Protein AF-A0A0L0FPS7-F1 (afdb_monomer)

Structure (mmCIF, N/CA/C/O backbone):
data_AF-A0A0L0FPS7-F1
#
_entry.id   AF-A0A0L0FPS7-F1
#
loop_
_atom_site.group_PDB
_atom_site.id
_atom_site.type_symbol
_atom_site.label_atom_id
_atom_site.label_alt_id
_atom_site.label_comp_id
_atom_site.label_asym_id
_atom_site.label_entity_id
_atom_site.label_seq_id
_atom_site.pdbx_PDB_ins_code
_atom_site.Cartn_x
_atom_site.Cartn_y
_atom_site.Cartn_z
_atom_site.occupancy
_atom_site.B_iso_or_equiv
_atom_site.auth_seq_id
_atom_site.auth_comp_id
_atom_site.auth_asym_id
_atom_site.auth_atom_id
_atom_site.pdbx_PDB_model_num
ATOM 1 N N . MET A 1 1 ? -11.640 60.915 -14.434 1.00 44.00 1 MET A N 1
ATOM 2 C CA . MET A 1 1 ? -12.233 59.581 -14.654 1.00 44.00 1 MET A CA 1
ATOM 3 C C . MET A 1 1 ? -11.108 58.613 -14.961 1.00 44.00 1 MET A C 1
ATOM 5 O O . MET A 1 1 ? -10.540 58.698 -16.037 1.00 44.00 1 MET A O 1
ATOM 9 N N . VAL A 1 2 ? -10.748 57.749 -14.018 1.00 38.16 2 VAL A N 1
ATOM 10 C CA . VAL A 1 2 ? -9.982 56.527 -14.301 1.00 38.16 2 VAL A CA 1
ATOM 11 C C . VAL A 1 2 ? -10.440 55.501 -13.275 1.00 38.16 2 VAL A C 1
ATOM 13 O O . VAL A 1 2 ? -10.399 55.757 -12.074 1.00 38.16 2 VAL A O 1
ATOM 16 N N . ALA A 1 3 ? -11.028 54.422 -13.781 1.00 40.84 3 ALA A N 1
ATOM 17 C CA . ALA A 1 3 ? -11.704 53.401 -13.004 1.00 40.84 3 ALA A CA 1
ATOM 18 C C . ALA A 1 3 ? -10.682 52.533 -12.264 1.00 40.84 3 ALA A C 1
ATOM 20 O O . ALA A 1 3 ? -9.800 51.938 -12.876 1.00 40.84 3 ALA A O 1
ATOM 21 N N . ASN A 1 4 ? -10.837 52.450 -10.945 1.00 37.75 4 ASN A N 1
ATOM 22 C CA . ASN A 1 4 ? -10.147 51.487 -10.106 1.00 37.75 4 ASN A CA 1
ATOM 23 C C . ASN A 1 4 ? -10.907 50.158 -10.220 1.00 37.75 4 ASN A C 1
ATOM 25 O O . ASN A 1 4 ? -11.999 50.024 -9.672 1.00 37.75 4 ASN A O 1
ATOM 29 N N . THR A 1 5 ? -10.385 49.203 -10.985 1.00 43.34 5 THR A N 1
ATOM 30 C CA . THR A 1 5 ? -10.906 47.830 -11.000 1.00 43.34 5 THR A CA 1
ATOM 31 C C . THR A 1 5 ? -10.007 46.977 -10.123 1.00 43.34 5 THR A C 1
ATOM 33 O O . THR A 1 5 ? -8.978 46.462 -10.547 1.00 43.34 5 THR A O 1
ATOM 36 N N . SER A 1 6 ? -10.396 46.859 -8.855 1.00 40.91 6 SER A N 1
ATOM 37 C CA . SER A 1 6 ? -9.863 45.847 -7.952 1.00 40.91 6 SER A CA 1
ATOM 38 C C . SER A 1 6 ? -10.273 44.475 -8.481 1.00 40.91 6 SER A C 1
ATOM 40 O O . SER A 1 6 ? -11.450 44.117 -8.452 1.00 40.91 6 SER A O 1
ATOM 42 N N . ALA A 1 7 ? -9.307 43.719 -9.000 1.00 43.03 7 ALA A N 1
ATOM 43 C CA . ALA A 1 7 ? -9.492 42.309 -9.296 1.00 43.03 7 ALA A CA 1
ATOM 44 C C . ALA A 1 7 ? -9.805 41.583 -7.980 1.00 43.03 7 ALA A C 1
ATOM 46 O O . ALA A 1 7 ? -8.993 41.568 -7.053 1.00 43.03 7 ALA A O 1
ATOM 47 N N . VAL A 1 8 ? -11.013 41.030 -7.883 1.00 43.47 8 VAL A N 1
ATOM 48 C CA . VAL A 1 8 ? -11.428 40.185 -6.765 1.00 43.47 8 VAL A CA 1
ATOM 49 C C . VAL A 1 8 ? -10.573 38.923 -6.815 1.00 43.47 8 VAL A C 1
ATOM 51 O O . VAL A 1 8 ? -10.721 38.088 -7.705 1.00 43.47 8 VAL A O 1
ATOM 54 N N . ASN A 1 9 ? -9.634 38.822 -5.879 1.00 40.19 9 ASN A N 1
ATOM 55 C CA . ASN A 1 9 ? -8.768 37.668 -5.707 1.00 40.19 9 ASN A CA 1
ATOM 56 C C . ASN A 1 9 ? -9.597 36.544 -5.065 1.00 40.19 9 ASN A C 1
ATOM 58 O O . ASN A 1 9 ? -9.702 36.468 -3.843 1.00 40.19 9 ASN A O 1
ATOM 62 N N . ASN A 1 10 ? -10.265 35.726 -5.881 1.00 40.47 10 ASN A N 1
ATOM 63 C CA . ASN A 1 10 ? -10.916 34.511 -5.395 1.00 40.47 10 ASN A CA 1
ATOM 64 C C . ASN A 1 10 ? -9.819 33.480 -5.084 1.00 40.47 10 ASN A C 1
ATOM 66 O O . ASN A 1 10 ? -9.139 33.053 -6.021 1.00 40.47 10 ASN A O 1
ATOM 70 N N . PRO A 1 11 ? -9.614 33.064 -3.820 1.00 47.06 11 PRO A N 1
ATOM 71 C CA . PRO A 1 11 ? -8.684 31.983 -3.535 1.00 47.06 11 PRO A CA 1
ATOM 72 C C . PRO A 1 11 ? -9.166 30.719 -4.254 1.00 47.06 11 PRO A C 1
ATOM 74 O O . PRO A 1 11 ? -10.357 30.394 -4.229 1.00 47.06 11 PRO A O 1
ATOM 77 N N . ALA A 1 12 ? -8.241 30.028 -4.923 1.00 49.97 12 ALA A N 1
ATOM 78 C CA . ALA A 1 12 ? -8.506 28.726 -5.519 1.00 49.97 12 ALA A CA 1
ATOM 79 C C . ALA A 1 12 ? -9.150 27.796 -4.469 1.00 49.97 12 ALA A C 1
ATOM 81 O O . ALA A 1 12 ? -8.805 27.888 -3.286 1.00 49.97 12 ALA A O 1
ATOM 82 N N . PRO A 1 13 ? -10.101 26.928 -4.855 1.00 56.62 13 PRO A N 1
ATOM 83 C CA . PRO A 1 13 ? -10.704 26.004 -3.910 1.00 56.62 13 PRO A CA 1
ATOM 84 C C . PRO A 1 13 ? -9.618 25.154 -3.246 1.00 56.62 13 PRO A C 1
ATOM 86 O O . PRO A 1 13 ? -8.769 24.577 -3.917 1.00 56.62 13 PRO A O 1
ATOM 89 N N . ASP A 1 14 ? -9.664 25.080 -1.919 1.00 75.75 14 ASP A N 1
ATOM 90 C CA . ASP A 1 14 ? -8.791 24.221 -1.125 1.00 75.75 14 ASP A CA 1
ATOM 91 C C . ASP A 1 14 ? -9.203 22.759 -1.363 1.00 75.75 14 ASP A C 1
ATOM 93 O O . ASP A 1 14 ? -10.111 22.227 -0.719 1.00 75.75 14 ASP A O 1
ATOM 97 N N . HIS A 1 15 ? -8.628 22.160 -2.409 1.00 78.25 15 HIS A N 1
ATOM 98 C CA . HIS A 1 15 ? -8.957 20.813 -2.867 1.00 78.25 15 HIS A CA 1
ATOM 99 C C . HIS A 1 15 ? -8.711 19.760 -1.777 1.00 78.25 15 HIS A C 1
ATOM 101 O O . HIS A 1 15 ? -9.511 18.833 -1.672 1.00 78.25 15 HIS A O 1
ATOM 107 N N . GLY A 1 16 ? -7.694 19.955 -0.928 1.00 80.50 16 GLY A N 1
ATOM 108 C CA . GLY A 1 16 ? -7.420 19.099 0.229 1.00 80.50 16 GLY A CA 1
ATOM 109 C C . GLY A 1 16 ? -8.538 19.152 1.269 1.00 80.50 16 GLY A C 1
ATOM 110 O O . GLY A 1 16 ? -9.088 18.122 1.637 1.00 80.50 16 GLY A O 1
ATOM 111 N N . LYS A 1 17 ? -9.012 20.347 1.656 1.00 82.75 17 LYS A N 1
ATOM 112 C CA . LYS A 1 17 ? -10.153 20.443 2.595 1.00 82.75 17 LYS A CA 1
ATOM 113 C C . LYS A 1 17 ? -11.429 19.787 2.073 1.00 82.75 17 LYS A C 1
ATOM 115 O O . LYS A 1 17 ? -12.186 19.212 2.853 1.00 82.75 17 LYS A O 1
ATOM 120 N N . LYS A 1 18 ? -11.689 19.886 0.765 1.00 86.50 18 LYS A N 1
ATOM 121 C CA . LYS A 1 18 ? -12.836 19.210 0.138 1.00 86.50 18 LYS A CA 1
ATOM 122 C C . LYS A 1 18 ? -12.677 17.690 0.162 1.00 86.50 18 LYS A C 1
ATOM 124 O O . LYS A 1 18 ? -13.658 16.990 0.400 1.00 86.50 18 LYS A O 1
ATOM 129 N N . GLU A 1 19 ? -11.467 17.195 -0.086 1.00 88.62 19 GLU A N 1
ATOM 130 C CA . GLU A 1 19 ? -11.120 15.775 0.001 1.00 88.62 19 GLU A CA 1
ATOM 131 C C . GLU A 1 19 ? -11.307 15.242 1.432 1.00 88.62 19 GLU A C 1
ATOM 133 O O . GLU A 1 19 ? -12.028 14.261 1.631 1.00 88.62 19 GLU A O 1
ATOM 138 N N . ASP A 1 20 ? -10.779 15.948 2.432 1.00 87.44 20 ASP A N 1
ATOM 139 C CA . ASP A 1 20 ? -10.912 15.591 3.848 1.00 87.44 20 ASP A CA 1
ATOM 140 C C . ASP A 1 20 ? -12.382 15.562 4.300 1.00 87.44 20 ASP A C 1
ATOM 142 O O . ASP A 1 20 ? -12.820 14.647 5.007 1.00 87.44 20 ASP A O 1
ATOM 146 N N . GLU A 1 21 ? -13.184 16.545 3.874 1.00 89.62 21 GLU A N 1
ATO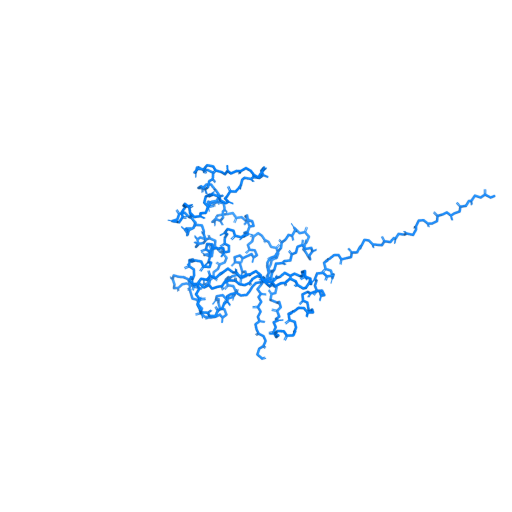M 147 C CA . GLU A 1 21 ? -14.616 16.567 4.168 1.00 89.62 21 GLU A CA 1
ATOM 148 C C . GLU A 1 21 ? -15.347 15.381 3.525 1.00 89.62 21 GLU A C 1
ATOM 150 O O . GLU A 1 21 ? -16.193 14.753 4.172 1.00 89.62 21 GLU A O 1
ATOM 155 N N . ALA A 1 22 ? -15.009 15.040 2.281 1.00 91.69 22 ALA A N 1
ATOM 156 C CA . ALA A 1 22 ? -15.621 13.919 1.584 1.00 91.69 22 ALA A CA 1
ATOM 157 C C . ALA A 1 22 ? -15.272 12.576 2.248 1.00 91.69 22 ALA A C 1
ATOM 159 O O . ALA A 1 22 ? -16.162 11.745 2.456 1.00 91.69 22 ALA A O 1
ATOM 160 N N . PHE A 1 23 ? -14.022 12.396 2.690 1.00 93.12 23 PHE A N 1
ATOM 161 C CA . PHE A 1 23 ? -13.634 11.253 3.515 1.00 93.12 23 PHE A CA 1
ATOM 162 C C . PHE A 1 23 ? -14.413 11.197 4.824 1.00 93.12 23 PHE A C 1
ATOM 164 O O . PHE A 1 23 ? -14.967 10.152 5.162 1.00 93.12 23 PHE A O 1
ATOM 171 N N . ARG A 1 24 ? -14.528 12.319 5.542 1.00 90.31 24 ARG A N 1
ATOM 172 C CA . ARG A 1 24 ? -15.290 12.382 6.795 1.00 90.31 24 ARG A CA 1
ATOM 173 C C . ARG A 1 24 ? -16.743 11.952 6.593 1.00 90.31 24 ARG A C 1
ATOM 175 O O . ARG A 1 24 ? -17.28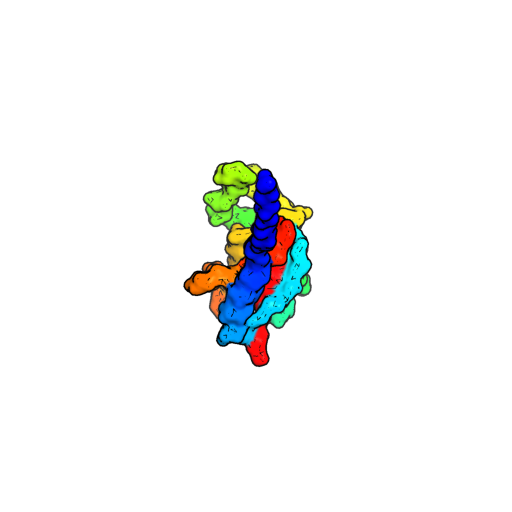0 11.220 7.421 1.00 90.31 24 ARG A O 1
ATOM 182 N N . LEU A 1 25 ? -17.391 12.412 5.524 1.00 91.88 25 LEU A N 1
ATOM 183 C CA . LEU A 1 25 ? -18.778 12.055 5.213 1.00 91.88 25 LEU A CA 1
ATOM 184 C C . LEU A 1 25 ? -18.930 10.581 4.813 1.00 91.88 25 LEU A C 1
ATOM 186 O O . LEU A 1 25 ? -19.943 9.977 5.156 1.00 91.88 25 LEU A O 1
ATOM 190 N N . LYS A 1 26 ? -17.933 10.005 4.131 1.00 93.00 26 LYS A N 1
ATOM 191 C CA . LYS A 1 26 ? -17.941 8.603 3.689 1.00 93.00 26 LYS A CA 1
ATOM 192 C C . LYS A 1 26 ? -17.627 7.617 4.818 1.00 93.00 26 LYS A C 1
ATOM 194 O O . LYS A 1 26 ? -18.304 6.604 4.940 1.00 93.00 26 LYS A O 1
ATOM 199 N N . LEU A 1 27 ? -16.617 7.904 5.636 1.00 94.44 27 LEU A N 1
ATOM 200 C CA . LEU A 1 27 ? -16.078 6.965 6.625 1.00 94.44 27 LEU A CA 1
ATOM 201 C C . LEU A 1 27 ? -16.821 7.013 7.966 1.00 94.44 27 LEU A C 1
ATOM 203 O O . LEU A 1 27 ? -17.018 5.976 8.596 1.00 94.44 27 LEU A O 1
ATOM 207 N N . LYS A 1 28 ? -17.308 8.192 8.385 1.00 93.12 28 LYS A N 1
ATOM 208 C CA . LYS A 1 28 ? -18.002 8.349 9.675 1.00 93.12 28 LYS A CA 1
ATOM 209 C C . LYS A 1 28 ? -19.216 7.415 9.836 1.00 93.12 28 LYS A C 1
ATOM 211 O O . LYS A 1 28 ? -19.334 6.822 10.904 1.00 93.12 28 LYS A O 1
ATOM 216 N N . PRO A 1 29 ? -20.116 7.254 8.844 1.00 93.50 29 PRO A N 1
ATOM 217 C CA . PRO A 1 29 ? -21.259 6.343 8.971 1.00 93.50 29 PRO A CA 1
ATOM 218 C C . PRO A 1 29 ? -20.865 4.864 9.054 1.00 93.50 29 PRO A C 1
ATOM 220 O O . PRO A 1 29 ? -21.651 4.062 9.544 1.00 93.50 29 PRO A O 1
ATOM 223 N N . LEU A 1 30 ? -19.668 4.511 8.575 1.00 93.56 30 LEU A N 1
ATOM 224 C CA . LEU A 1 30 ? -19.135 3.147 8.594 1.00 93.56 30 LEU A CA 1
ATOM 225 C C . LEU A 1 30 ? -18.405 2.820 9.902 1.00 93.56 30 LEU A C 1
ATOM 227 O O . LEU A 1 30 ? -17.957 1.691 10.078 1.00 93.56 30 LEU A O 1
ATOM 231 N N . GLY A 1 31 ? -18.261 3.802 10.801 1.00 95.12 31 GLY A N 1
ATOM 232 C CA . GLY A 1 31 ? -17.413 3.660 11.979 1.00 95.12 31 GLY A CA 1
ATOM 233 C C . GLY A 1 31 ? -15.951 3.462 11.588 1.00 95.12 31 GLY A C 1
ATOM 234 O O . GLY A 1 31 ? -15.277 2.630 12.176 1.00 95.12 31 GLY A O 1
ATOM 235 N N . ILE A 1 32 ? -15.472 4.172 10.563 1.00 95.69 32 ILE A N 1
ATOM 236 C CA . ILE A 1 32 ? -14.073 4.123 10.131 1.00 95.69 32 ILE A CA 1
ATOM 237 C C . ILE A 1 32 ? -13.420 5.486 10.375 1.00 95.69 32 ILE A C 1
ATOM 239 O O . ILE A 1 32 ? -14.001 6.533 10.074 1.00 95.69 32 ILE A O 1
ATOM 243 N N . GLN A 1 33 ? -12.192 5.479 10.890 1.00 95.50 33 GLN A N 1
ATOM 244 C CA . GLN A 1 33 ? -11.356 6.669 11.065 1.00 95.50 33 GLN A CA 1
ATOM 245 C C . GLN A 1 33 ? -10.040 6.548 10.293 1.00 95.50 33 GLN A C 1
ATOM 247 O O . GLN A 1 33 ? -9.500 5.456 10.130 1.00 95.50 33 GLN A O 1
ATOM 252 N N . ILE A 1 34 ? -9.508 7.682 9.838 1.00 96.44 34 ILE A N 1
ATOM 253 C CA . ILE A 1 34 ? -8.193 7.736 9.194 1.00 96.44 34 ILE A CA 1
ATOM 254 C C . ILE A 1 34 ? -7.111 7.714 10.269 1.00 96.44 34 ILE A C 1
ATOM 256 O O . ILE A 1 34 ? -7.115 8.555 11.167 1.00 96.44 34 ILE A O 1
ATOM 260 N N . GLN A 1 35 ? -6.164 6.790 10.131 1.00 97.06 35 GLN A N 1
ATOM 261 C CA . GLN A 1 35 ? -4.907 6.771 10.865 1.00 97.06 35 GLN A CA 1
ATOM 262 C C . GLN A 1 35 ? -3.817 7.401 9.985 1.00 97.06 35 GLN A C 1
ATOM 264 O O . GLN A 1 35 ? -3.419 6.792 8.987 1.00 97.06 35 GLN A O 1
ATOM 269 N N . PRO A 1 36 ? -3.326 8.609 10.320 1.00 95.81 36 PRO A N 1
ATOM 270 C CA . PRO A 1 36 ? -2.316 9.282 9.516 1.00 95.81 36 PRO A CA 1
ATOM 271 C C . PRO A 1 36 ? -1.015 8.479 9.426 1.00 95.81 36 PRO A C 1
ATOM 273 O O . PRO A 1 36 ? -0.500 8.001 10.439 1.00 95.81 36 PRO A O 1
ATOM 276 N 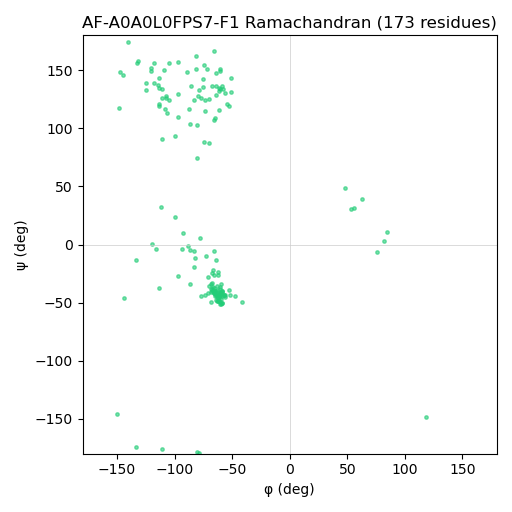N . ILE A 1 37 ? -0.480 8.394 8.212 1.00 96.75 37 ILE A N 1
ATOM 277 C CA . ILE A 1 37 ? 0.818 7.820 7.855 1.00 96.75 37 ILE A CA 1
ATOM 278 C C . ILE A 1 37 ? 1.721 8.956 7.348 1.00 96.75 37 ILE A C 1
ATOM 280 O O . ILE A 1 37 ? 1.213 9.873 6.692 1.00 96.75 37 ILE A O 1
ATOM 284 N N . PRO A 1 38 ? 3.038 8.945 7.637 1.00 93.62 38 PRO A N 1
ATOM 285 C CA . PRO A 1 38 ? 3.967 9.931 7.091 1.00 93.62 38 PRO A CA 1
ATOM 286 C C . PRO A 1 38 ? 3.848 10.056 5.567 1.00 93.62 38 PRO A C 1
ATOM 288 O O . PRO A 1 38 ? 3.836 9.058 4.850 1.00 93.62 38 PRO A O 1
ATOM 291 N N . ALA A 1 39 ? 3.746 11.293 5.080 1.00 89.94 39 ALA A N 1
ATOM 292 C CA . ALA A 1 39 ? 3.608 11.597 3.659 1.00 89.94 39 ALA A CA 1
ATOM 293 C C . ALA A 1 39 ? 4.967 11.542 2.953 1.00 89.94 39 ALA A C 1
ATOM 295 O O . ALA A 1 39 ? 5.572 12.569 2.649 1.00 89.94 39 ALA A O 1
ATOM 296 N N . ASP A 1 40 ? 5.464 10.329 2.741 1.00 90.44 40 ASP A N 1
ATOM 297 C CA . ASP A 1 40 ? 6.672 10.042 1.980 1.00 90.44 40 ASP A CA 1
ATOM 298 C C . ASP A 1 40 ? 6.439 8.889 0.987 1.00 90.44 40 ASP A C 1
ATOM 300 O O . ASP A 1 40 ? 5.322 8.398 0.802 1.00 90.44 40 ASP A O 1
ATOM 304 N N . GLY A 1 41 ? 7.506 8.461 0.312 1.00 90.50 41 GLY A N 1
ATOM 305 C CA . GLY A 1 41 ? 7.422 7.399 -0.685 1.00 90.50 41 GLY A CA 1
ATOM 306 C C . GLY A 1 41 ? 7.004 6.030 -0.147 1.00 90.50 41 GLY A C 1
ATOM 307 O O . GLY A 1 41 ? 6.668 5.159 -0.947 1.00 90.50 41 GLY A O 1
ATOM 308 N N . ASP A 1 42 ? 7.006 5.821 1.173 1.00 95.25 42 ASP A N 1
ATOM 309 C CA . ASP A 1 42 ? 6.631 4.558 1.806 1.00 95.25 42 ASP A CA 1
ATOM 310 C C . ASP A 1 42 ? 5.158 4.486 2.214 1.00 95.25 42 ASP A C 1
ATOM 312 O O . ASP A 1 42 ? 4.734 3.430 2.681 1.00 95.25 42 ASP A O 1
ATOM 316 N N . CYS A 1 43 ? 4.376 5.556 2.040 1.00 96.69 43 CYS A N 1
ATOM 317 C CA . CYS A 1 43 ? 3.031 5.681 2.612 1.00 96.69 43 CYS A CA 1
ATOM 318 C C . CYS A 1 43 ? 2.127 4.450 2.409 1.00 96.69 43 CYS A C 1
ATOM 320 O O . CYS A 1 43 ? 1.514 3.982 3.366 1.00 96.69 43 CYS A O 1
ATOM 322 N N . LEU A 1 44 ? 2.093 3.863 1.207 1.00 97.81 44 LEU A N 1
ATOM 323 C CA . LEU A 1 44 ? 1.330 2.638 0.929 1.00 97.81 44 LEU A CA 1
ATOM 324 C C . LEU A 1 44 ? 1.795 1.462 1.793 1.00 97.81 44 LEU A C 1
ATOM 326 O O . LEU A 1 44 ? 0.990 0.806 2.451 1.00 97.81 44 LEU A O 1
ATOM 330 N N . TYR A 1 45 ? 3.099 1.200 1.812 1.00 98.44 45 TYR A N 1
ATOM 331 C CA . TYR A 1 45 ? 3.680 0.062 2.523 1.00 98.44 45 TYR A CA 1
ATOM 332 C C . TYR A 1 45 ? 3.589 0.251 4.040 1.00 98.44 45 TYR A C 1
ATOM 334 O O . TYR A 1 45 ? 3.346 -0.708 4.767 1.00 98.44 45 TYR A O 1
ATOM 342 N N . ALA A 1 46 ? 3.738 1.489 4.514 1.00 98.31 46 ALA A N 1
ATOM 343 C CA . ALA A 1 46 ? 3.556 1.853 5.913 1.00 98.31 46 ALA A CA 1
ATOM 344 C C . ALA A 1 46 ? 2.087 1.726 6.355 1.00 98.31 46 ALA A C 1
ATOM 346 O O . ALA A 1 46 ? 1.834 1.239 7.453 1.00 98.31 46 ALA A O 1
ATOM 347 N N . ALA A 1 47 ? 1.121 2.087 5.502 1.00 98.50 47 ALA A N 1
ATOM 348 C CA . ALA A 1 47 ? -0.301 1.888 5.784 1.00 98.50 47 ALA A CA 1
ATOM 349 C C . ALA A 1 47 ? -0.657 0.397 5.913 1.00 98.50 47 ALA A C 1
ATOM 351 O O . ALA A 1 47 ? -1.357 0.011 6.846 1.00 98.50 47 ALA A O 1
ATOM 352 N N . ILE A 1 48 ? -0.133 -0.449 5.019 1.00 98.50 48 ILE A N 1
ATOM 353 C CA . ILE A 1 48 ? -0.315 -1.908 5.087 1.00 98.50 48 ILE A CA 1
ATOM 354 C C . ILE A 1 48 ? 0.367 -2.502 6.326 1.00 98.50 48 ILE A C 1
ATOM 356 O O . ILE A 1 48 ? -0.223 -3.345 6.998 1.00 98.50 48 ILE A O 1
ATOM 360 N N . ALA A 1 49 ? 1.581 -2.054 6.661 1.00 98.44 49 ALA A N 1
ATOM 361 C CA . ALA A 1 49 ? 2.279 -2.498 7.866 1.00 98.44 49 ALA A CA 1
ATOM 362 C C . ALA A 1 49 ? 1.496 -2.152 9.147 1.00 98.44 49 ALA A C 1
ATOM 364 O O . ALA A 1 49 ? 1.324 -3.027 9.993 1.00 98.44 49 ALA A O 1
ATOM 365 N N . ASP A 1 50 ? 0.960 -0.929 9.254 1.00 98.50 50 ASP A N 1
ATOM 366 C CA . ASP A 1 50 ? 0.121 -0.501 10.385 1.00 98.50 50 ASP A CA 1
ATOM 367 C C . ASP A 1 50 ? -1.155 -1.358 10.509 1.00 98.50 50 ASP A C 1
ATOM 369 O O . ASP A 1 50 ? -1.496 -1.787 11.610 1.00 98.50 50 ASP A O 1
ATOM 373 N N . GLN A 1 51 ? -1.825 -1.686 9.395 1.00 98.06 51 GLN A N 1
ATOM 374 C CA . GLN A 1 51 ? -2.984 -2.592 9.406 1.00 98.06 51 GLN A CA 1
ATOM 375 C C . GLN A 1 51 ? -2.620 -3.995 9.916 1.00 98.06 51 GLN A C 1
ATOM 377 O O . GLN A 1 51 ? -3.294 -4.538 10.791 1.00 98.06 51 GLN A O 1
ATOM 382 N N . LEU A 1 52 ? -1.534 -4.579 9.401 1.00 97.38 52 LEU A N 1
ATOM 383 C CA . LEU A 1 52 ? -1.080 -5.910 9.810 1.00 97.38 52 LEU A CA 1
ATOM 384 C C . LEU A 1 52 ? -0.710 -5.958 11.296 1.00 97.38 52 LEU A C 1
ATOM 386 O O . LEU A 1 52 ? -1.133 -6.878 11.996 1.00 97.38 52 LEU A O 1
ATOM 390 N N . GLU A 1 53 ? 0.027 -4.959 11.788 1.00 96.81 53 GLU A N 1
ATOM 391 C CA . GLU A 1 53 ? 0.410 -4.865 13.199 1.00 96.81 53 GLU A CA 1
ATOM 392 C C . GLU A 1 53 ? -0.826 -4.817 14.107 1.00 96.81 53 GLU A C 1
ATOM 394 O O . GLU A 1 53 ? -0.909 -5.553 15.092 1.00 96.81 53 GLU A O 1
ATOM 399 N N . ARG A 1 54 ? -1.839 -4.025 13.740 1.00 94.50 54 ARG A N 1
ATOM 400 C CA . ARG A 1 54 ? -3.093 -3.916 14.504 1.00 94.50 54 ARG A CA 1
ATOM 401 C C . ARG A 1 54 ? -3.920 -5.189 14.485 1.00 94.50 54 ARG A C 1
ATOM 403 O O . ARG A 1 54 ? -4.541 -5.519 15.492 1.00 94.50 54 ARG A O 1
ATOM 410 N N . HIS A 1 55 ? -3.883 -5.932 13.384 1.00 94.69 55 HIS A N 1
ATOM 411 C CA . HIS A 1 55 ? -4.499 -7.256 13.291 1.00 94.69 55 HIS A CA 1
ATOM 412 C C . HIS A 1 55 ? -3.641 -8.343 13.965 1.00 94.69 55 HIS A C 1
ATOM 414 O O . HIS A 1 55 ? -3.968 -9.525 13.888 1.00 94.69 55 HIS A O 1
ATOM 420 N N . SER A 1 56 ? -2.541 -7.972 14.637 1.00 95.31 56 SER A N 1
ATOM 421 C CA . SER A 1 56 ? -1.587 -8.898 15.262 1.00 95.31 56 SER A CA 1
ATOM 422 C C . SER A 1 56 ? -1.014 -9.929 14.275 1.00 95.31 56 SER A C 1
ATOM 424 O O . SER A 1 56 ? -0.708 -11.062 14.651 1.00 95.31 56 SER A O 1
ATOM 426 N N . ARG A 1 57 ? -0.872 -9.545 12.999 1.00 95.50 57 ARG A N 1
ATOM 427 C CA . ARG A 1 57 ? -0.334 -10.382 11.920 1.00 95.50 57 ARG A CA 1
ATOM 428 C C . ARG A 1 57 ? 1.144 -10.072 11.714 1.00 95.50 57 ARG A C 1
ATOM 430 O O . ARG A 1 57 ? 1.535 -8.919 11.549 1.00 95.50 57 ARG A O 1
ATOM 437 N N . THR A 1 58 ? 1.965 -11.114 11.696 1.00 96.12 58 THR A N 1
ATOM 438 C CA . THR A 1 58 ? 3.391 -11.017 11.369 1.00 96.12 58 THR A CA 1
ATOM 439 C C . THR A 1 58 ? 3.631 -11.372 9.908 1.00 96.12 58 THR A C 1
ATOM 441 O O . THR A 1 58 ? 2.845 -12.089 9.288 1.00 96.12 58 THR A O 1
ATOM 444 N N . VAL A 1 59 ? 4.742 -10.891 9.355 1.00 95.50 59 VAL A N 1
ATOM 445 C CA . VAL A 1 59 ? 5.221 -11.294 8.028 1.00 95.50 59 VAL A CA 1
ATOM 446 C C . VAL A 1 59 ? 6.521 -12.052 8.236 1.00 95.50 59 VAL A C 1
ATOM 448 O O . VAL A 1 59 ? 7.460 -11.517 8.813 1.00 95.50 59 VAL A O 1
ATOM 451 N N . ASN A 1 60 ? 6.563 -13.324 7.834 1.00 92.44 60 ASN A N 1
ATOM 452 C CA . ASN A 1 60 ? 7.702 -14.222 8.077 1.00 92.44 60 ASN A CA 1
ATOM 453 C C . ASN A 1 60 ? 8.139 -14.306 9.558 1.00 92.44 60 ASN A C 1
ATOM 455 O O . ASN A 1 60 ? 9.307 -14.534 9.854 1.00 92.44 60 ASN A O 1
ATOM 459 N N . GLY A 1 61 ? 7.199 -14.136 10.496 1.00 94.81 61 GLY A N 1
ATOM 460 C CA . GLY A 1 61 ? 7.478 -14.146 11.937 1.00 94.81 61 GLY A CA 1
ATOM 461 C C . GLY A 1 61 ? 8.015 -12.825 12.499 1.00 94.81 61 GLY A C 1
ATOM 462 O O . GLY A 1 61 ? 8.289 -12.753 13.695 1.00 94.81 61 GLY A O 1
ATOM 463 N N . GLU A 1 62 ? 8.126 -11.780 11.679 1.00 95.88 62 GLU A N 1
ATOM 464 C CA . GLU A 1 62 ? 8.614 -10.460 12.077 1.00 95.88 62 GLU A CA 1
ATOM 465 C C . GLU A 1 62 ? 7.476 -9.437 12.197 1.00 95.88 62 GLU A C 1
ATOM 467 O O . GLU A 1 62 ? 6.410 -9.574 11.583 1.00 95.88 62 GLU A O 1
ATOM 472 N N . VAL A 1 63 ? 7.718 -8.389 12.993 1.00 97.00 63 VAL A N 1
ATOM 473 C CA . VAL A 1 63 ? 6.830 -7.222 13.065 1.00 97.00 63 VAL A CA 1
ATOM 474 C C . VAL A 1 63 ? 6.827 -6.528 11.696 1.00 97.00 63 VAL A C 1
ATOM 476 O O . VAL A 1 63 ? 7.906 -6.240 11.168 1.00 97.00 63 VAL A O 1
ATOM 479 N N . PRO A 1 64 ? 5.652 -6.251 11.102 1.00 97.75 64 PRO A N 1
ATOM 480 C CA . PRO A 1 64 ? 5.567 -5.597 9.804 1.00 97.75 64 PRO A CA 1
ATOM 481 C C . PRO A 1 64 ? 6.265 -4.233 9.795 1.00 97.75 64 PRO A C 1
ATOM 483 O O . PRO A 1 64 ? 6.053 -3.393 10.664 1.00 97.75 64 PRO A O 1
ATOM 486 N N . THR A 1 65 ? 7.071 -3.983 8.765 1.00 98.06 65 THR A N 1
ATOM 487 C CA . THR A 1 65 ? 7.671 -2.669 8.495 1.00 98.06 65 THR A CA 1
ATOM 488 C C . THR A 1 65 ? 7.486 -2.318 7.028 1.00 98.06 65 THR A C 1
ATOM 490 O O . THR A 1 65 ? 7.390 -3.214 6.190 1.00 98.06 65 THR A O 1
ATOM 493 N N . ALA A 1 66 ? 7.501 -1.030 6.677 1.00 97.62 66 ALA A N 1
ATOM 494 C CA . ALA A 1 66 ? 7.412 -0.609 5.276 1.00 97.62 66 ALA A CA 1
ATOM 495 C C . ALA A 1 66 ? 8.462 -1.300 4.382 1.00 97.62 66 ALA A C 1
ATOM 497 O O . ALA A 1 66 ? 8.139 -1.725 3.277 1.00 97.62 66 ALA A O 1
ATOM 498 N N . ALA A 1 67 ? 9.692 -1.485 4.878 1.00 97.62 67 ALA A N 1
ATOM 499 C CA . ALA A 1 67 ? 10.750 -2.193 4.157 1.00 97.62 67 ALA A CA 1
ATOM 500 C C . ALA A 1 67 ? 10.411 -3.676 3.918 1.00 97.62 67 ALA A C 1
ATOM 502 O O . ALA A 1 67 ? 10.588 -4.178 2.809 1.00 97.62 67 ALA A O 1
ATOM 503 N N . LEU A 1 68 ? 9.871 -4.363 4.929 1.00 98.12 68 LEU A N 1
ATOM 504 C CA . LEU A 1 68 ? 9.448 -5.758 4.802 1.00 98.12 68 LEU A CA 1
ATOM 505 C C . LEU A 1 68 ? 8.274 -5.906 3.823 1.00 98.12 68 LEU A C 1
ATOM 507 O O . LEU A 1 68 ? 8.272 -6.812 2.993 1.00 98.12 68 LEU A O 1
ATOM 511 N N . ILE A 1 69 ? 7.309 -4.983 3.867 1.00 98.56 69 ILE A N 1
ATOM 512 C CA . ILE A 1 69 ? 6.159 -4.972 2.953 1.00 98.56 69 ILE A CA 1
ATOM 513 C C . ILE A 1 69 ? 6.595 -4.653 1.512 1.00 98.56 69 ILE A C 1
ATOM 515 O O . ILE A 1 69 ? 6.110 -5.292 0.580 1.00 98.56 69 ILE A O 1
ATOM 519 N N . ARG A 1 70 ? 7.563 -3.749 1.302 1.00 98.25 70 ARG A N 1
ATOM 520 C CA . ARG A 1 70 ? 8.178 -3.510 -0.019 1.00 98.25 70 ARG A CA 1
ATOM 521 C C . ARG A 1 70 ? 8.816 -4.770 -0.591 1.00 98.25 70 ARG A C 1
ATOM 523 O O . ARG A 1 70 ? 8.534 -5.138 -1.731 1.00 98.25 70 ARG A O 1
ATOM 530 N N . ALA A 1 71 ? 9.651 -5.435 0.205 1.00 98.25 71 ALA A N 1
ATOM 531 C CA . ALA A 1 71 ? 10.311 -6.670 -0.203 1.00 98.25 71 ALA A CA 1
ATOM 532 C C . ALA A 1 71 ? 9.291 -7.769 -0.525 1.00 98.25 71 ALA A C 1
ATOM 534 O O . ALA A 1 71 ? 9.434 -8.465 -1.529 1.00 98.25 71 ALA A O 1
ATOM 535 N N . LEU A 1 72 ? 8.227 -7.890 0.274 1.00 98.44 72 LEU A N 1
ATOM 536 C CA . LEU A 1 72 ? 7.148 -8.842 0.024 1.00 98.44 72 LEU A CA 1
ATOM 537 C C . LEU A 1 72 ? 6.457 -8.582 -1.322 1.00 98.44 72 LEU A C 1
ATOM 539 O O . LEU A 1 72 ? 6.325 -9.508 -2.121 1.00 98.44 72 LEU A O 1
ATOM 543 N N . ALA A 1 73 ? 6.074 -7.330 -1.598 1.00 98.50 73 ALA A N 1
ATOM 544 C CA . ALA A 1 73 ? 5.440 -6.949 -2.859 1.00 98.50 73 ALA A CA 1
ATOM 545 C C . ALA A 1 73 ? 6.351 -7.248 -4.061 1.00 98.50 73 ALA A C 1
ATOM 547 O O . ALA A 1 73 ? 5.936 -7.921 -5.004 1.00 98.50 73 ALA A O 1
ATOM 548 N N . ALA A 1 74 ? 7.608 -6.795 -4.012 1.00 98.38 74 ALA A N 1
ATOM 549 C CA . ALA A 1 74 ? 8.571 -7.001 -5.090 1.00 98.38 74 ALA A CA 1
ATOM 550 C C . ALA A 1 74 ? 8.842 -8.488 -5.350 1.00 98.38 74 ALA A C 1
ATOM 552 O O . ALA A 1 74 ? 8.849 -8.924 -6.501 1.00 98.38 74 ALA A O 1
ATOM 553 N N . ASN A 1 75 ? 9.024 -9.284 -4.295 1.00 98.38 75 ASN A N 1
ATOM 554 C CA . ASN A 1 75 ? 9.269 -10.718 -4.424 1.00 98.38 75 ASN A CA 1
ATOM 555 C C . ASN A 1 75 ? 8.064 -11.457 -4.998 1.00 98.38 75 ASN A C 1
ATOM 557 O O . ASN A 1 75 ? 8.239 -12.303 -5.873 1.00 98.38 75 ASN A O 1
ATOM 561 N N . HIS A 1 76 ? 6.848 -11.113 -4.570 1.00 98.56 76 HIS A N 1
ATOM 562 C CA . HIS A 1 76 ? 5.641 -11.704 -5.143 1.00 98.56 76 HIS A CA 1
ATOM 563 C C . HIS A 1 76 ? 5.491 -11.362 -6.627 1.00 98.56 76 HIS A C 1
ATOM 565 O O . HIS A 1 76 ? 5.288 -12.259 -7.440 1.00 98.56 76 HIS A O 1
ATOM 571 N N . MET A 1 77 ? 5.697 -10.096 -7.005 1.00 98.44 77 MET A N 1
ATOM 572 C CA . MET A 1 77 ? 5.666 -9.675 -8.411 1.00 98.44 77 MET A CA 1
ATOM 573 C C . MET A 1 77 ? 6.693 -10.419 -9.273 1.00 98.44 77 MET A C 1
ATOM 575 O O . MET A 1 77 ? 6.368 -10.830 -10.384 1.00 98.44 77 MET A O 1
ATOM 579 N N . ARG A 1 78 ? 7.917 -10.639 -8.771 1.00 98.12 78 ARG A N 1
ATOM 580 C CA . ARG A 1 78 ? 8.940 -11.428 -9.483 1.00 98.12 78 ARG A CA 1
ATOM 581 C C . ARG A 1 78 ? 8.536 -12.895 -9.637 1.00 98.12 78 ARG A C 1
ATOM 583 O O . ARG A 1 78 ? 8.732 -13.464 -10.707 1.00 98.12 78 ARG A O 1
ATOM 590 N N . ASN A 1 79 ? 7.980 -13.496 -8.586 1.00 98.06 79 ASN A N 1
ATOM 591 C CA . ASN A 1 79 ? 7.588 -14.908 -8.579 1.00 98.06 79 ASN A CA 1
ATOM 592 C C . ASN A 1 79 ? 6.359 -15.190 -9.453 1.00 98.06 79 ASN A C 1
ATOM 594 O O .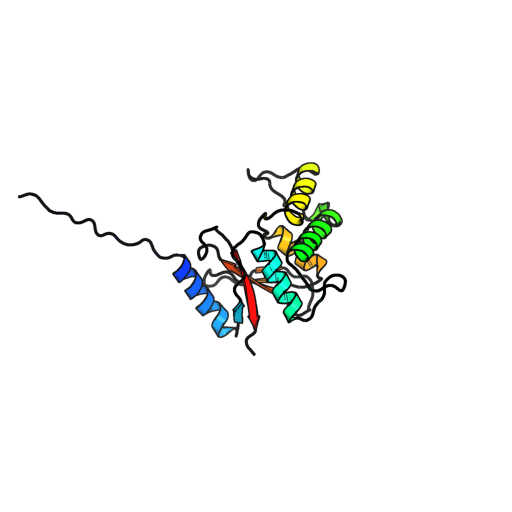 ASN A 1 79 ? 6.248 -16.280 -10.008 1.00 98.06 79 ASN A O 1
ATOM 598 N N . SER A 1 80 ? 5.485 -14.199 -9.618 1.00 97.25 80 SER A N 1
ATOM 599 C CA . SER A 1 80 ? 4.251 -14.282 -10.407 1.00 97.25 80 SER A CA 1
ATOM 600 C C . SER A 1 80 ? 4.327 -13.415 -11.668 1.00 97.25 80 SER A C 1
ATOM 602 O O . SER A 1 80 ? 3.335 -12.842 -12.104 1.00 97.25 80 SER A O 1
ATOM 604 N N . ARG A 1 81 ? 5.526 -13.279 -12.247 1.00 97.56 81 ARG A N 1
ATOM 605 C CA . ARG A 1 81 ? 5.869 -12.319 -13.311 1.00 97.56 81 ARG A CA 1
ATOM 606 C C . ARG A 1 81 ? 4.805 -12.150 -14.396 1.00 97.56 81 ARG A C 1
ATOM 608 O O . ARG A 1 81 ? 4.465 -11.018 -14.732 1.00 97.56 81 ARG A O 1
ATOM 615 N N . ASP A 1 82 ? 4.315 -13.254 -14.950 1.00 97.25 82 ASP A N 1
ATOM 616 C CA . ASP A 1 82 ? 3.398 -13.250 -16.096 1.00 97.25 82 ASP A CA 1
ATOM 617 C C . ASP A 1 82 ? 2.063 -12.556 -15.781 1.00 97.25 82 ASP A C 1
ATOM 619 O O . ASP A 1 82 ? 1.424 -12.008 -16.678 1.00 97.25 82 ASP A O 1
ATOM 623 N N . ASP A 1 83 ? 1.688 -12.491 -14.502 1.00 97.25 83 ASP A N 1
ATOM 624 C CA . ASP A 1 83 ? 0.470 -11.833 -14.041 1.00 97.25 83 ASP A CA 1
ATOM 625 C C . ASP A 1 83 ? 0.628 -10.316 -13.863 1.00 97.25 83 ASP A C 1
ATOM 627 O O . ASP A 1 83 ? -0.376 -9.601 -13.812 1.00 97.25 83 ASP A O 1
ATOM 631 N N . PHE A 1 84 ? 1.863 -9.814 -13.748 1.00 97.62 84 PHE A N 1
ATOM 632 C CA . PHE A 1 84 ? 2.163 -8.412 -13.426 1.00 97.62 84 PHE A CA 1
ATOM 633 C C . PHE A 1 84 ? 2.837 -7.666 -14.579 1.00 97.62 84 PHE A C 1
ATOM 635 O O . PHE A 1 84 ? 2.524 -6.500 -14.820 1.00 97.62 84 PHE A O 1
ATOM 642 N N . LEU A 1 85 ? 3.729 -8.331 -15.318 1.00 97.00 85 LEU A N 1
ATOM 643 C CA . LEU A 1 85 ? 4.469 -7.747 -16.436 1.00 97.00 85 LEU A CA 1
ATOM 644 C C . LEU A 1 85 ? 3.557 -7.053 -17.469 1.00 97.00 85 LEU A C 1
ATOM 646 O O . LEU A 1 85 ? 3.884 -5.928 -17.846 1.00 97.00 85 LEU A O 1
ATOM 650 N N . PRO A 1 86 ? 2.399 -7.620 -17.879 1.00 96.25 86 PRO A N 1
ATOM 651 C CA . PRO A 1 86 ? 1.505 -6.978 -18.848 1.00 96.25 86 PRO A CA 1
ATOM 652 C C . PRO A 1 86 ? 0.850 -5.674 -18.369 1.00 96.25 86 PRO A C 1
ATOM 654 O O . PRO A 1 86 ? 0.126 -5.038 -19.125 1.00 96.25 86 PRO A O 1
ATOM 657 N N . PHE A 1 87 ? 1.038 -5.289 -17.112 1.00 95.25 87 PHE A N 1
ATOM 658 C CA . PHE A 1 87 ? 0.461 -4.077 -16.535 1.00 95.25 87 PHE A CA 1
ATOM 659 C C . PHE A 1 87 ? 1.539 -3.105 -16.043 1.00 95.25 87 PHE A C 1
ATOM 661 O O . PHE A 1 87 ? 1.217 -2.041 -15.517 1.00 95.25 87 PHE A O 1
ATOM 668 N N . CYS A 1 88 ? 2.816 -3.461 -16.203 1.00 94.44 88 CYS A N 1
ATOM 669 C CA . CYS A 1 88 ? 3.936 -2.627 -15.807 1.00 94.44 88 CYS A CA 1
ATOM 670 C C . CYS A 1 88 ? 4.303 -1.671 -16.945 1.00 94.44 88 CYS A C 1
ATOM 672 O O . CYS A 1 88 ? 4.730 -2.094 -18.023 1.00 94.44 88 CYS A O 1
ATOM 674 N N . LEU A 1 89 ? 4.154 -0.375 -16.682 1.00 91.69 89 LEU A N 1
ATOM 675 C CA . LEU A 1 89 ? 4.443 0.697 -17.629 1.00 91.69 89 LEU A CA 1
ATOM 676 C C . LEU A 1 89 ? 5.692 1.473 -17.198 1.00 91.69 89 LEU A C 1
ATOM 678 O O . LEU A 1 89 ? 5.990 1.571 -16.006 1.00 91.69 89 LEU A O 1
ATOM 682 N N . ASN A 1 90 ? 6.424 2.021 -18.162 1.00 87.94 90 ASN A N 1
ATOM 683 C CA . ASN A 1 90 ? 7.475 3.002 -17.906 1.00 87.94 90 ASN A CA 1
ATOM 684 C C . ASN A 1 90 ? 6.877 4.411 -17.691 1.00 87.94 90 ASN A C 1
ATOM 686 O O . ASN A 1 90 ? 5.662 4.602 -17.720 1.00 87.94 90 ASN A O 1
ATOM 690 N N . GLU A 1 91 ? 7.739 5.408 -17.481 1.00 83.94 91 GLU A N 1
ATOM 691 C CA . GLU A 1 91 ? 7.333 6.807 -17.259 1.00 83.94 91 GLU A CA 1
ATOM 692 C C . GLU A 1 91 ? 6.583 7.424 -18.453 1.00 83.94 91 GLU A C 1
ATOM 694 O O . GLU A 1 91 ? 5.757 8.316 -18.261 1.00 83.94 91 GLU A O 1
ATOM 699 N N . ASP A 1 92 ? 6.825 6.917 -19.665 1.00 88.69 92 ASP A N 1
ATOM 700 C CA . ASP A 1 92 ? 6.158 7.347 -20.897 1.00 88.69 92 ASP A CA 1
ATOM 701 C C . ASP A 1 92 ? 4.794 6.654 -21.107 1.00 88.69 92 ASP A C 1
ATOM 703 O O . ASP A 1 92 ? 4.042 7.011 -22.014 1.00 88.69 92 ASP A O 1
ATOM 707 N N . GLY A 1 93 ? 4.441 5.691 -20.247 1.00 88.06 93 GLY A N 1
ATOM 708 C CA . GLY A 1 93 ? 3.208 4.909 -20.340 1.00 88.06 93 GLY A CA 1
ATOM 709 C C . GLY A 1 93 ? 3.297 3.694 -21.266 1.00 88.06 93 GLY A C 1
ATOM 710 O O . GLY A 1 93 ? 2.269 3.077 -21.549 1.00 88.06 93 GLY A O 1
ATOM 711 N N . ASP A 1 94 ? 4.497 3.324 -21.713 1.00 91.50 94 ASP A N 1
ATOM 712 C CA . ASP A 1 94 ? 4.733 2.152 -22.552 1.00 91.50 94 ASP A CA 1
ATOM 713 C C . ASP A 1 94 ? 5.004 0.899 -21.716 1.00 91.50 94 ASP A C 1
ATOM 715 O O . ASP A 1 94 ? 5.610 0.942 -20.644 1.00 91.50 94 ASP A O 1
ATOM 719 N N . MET A 1 95 ? 4.598 -0.250 -22.252 1.00 91.38 95 MET A N 1
ATOM 720 C CA . MET A 1 95 ? 4.816 -1.563 -21.646 1.00 91.38 95 MET A CA 1
ATOM 721 C C . MET A 1 95 ? 6.311 -1.851 -21.514 1.00 91.38 95 MET A C 1
ATOM 723 O O . MET A 1 95 ? 7.068 -1.711 -22.479 1.00 91.38 95 MET A O 1
ATOM 727 N N . VAL A 1 96 ? 6.739 -2.298 -20.336 1.00 94.12 96 VAL A N 1
ATOM 728 C CA . VAL A 1 96 ? 8.141 -2.671 -20.126 1.00 94.12 96 VAL A CA 1
ATOM 729 C C . VAL A 1 96 ? 8.429 -4.080 -20.636 1.00 94.12 96 VAL A C 1
ATOM 731 O O . VAL A 1 96 ? 7.575 -4.966 -20.624 1.00 94.12 96 VAL A O 1
ATOM 734 N N . ASP A 1 97 ? 9.672 -4.306 -21.054 1.00 95.88 97 ASP A N 1
ATOM 735 C CA . ASP A 1 97 ? 10.176 -5.651 -21.305 1.00 95.88 97 ASP A CA 1
ATOM 736 C C . ASP A 1 97 ? 10.560 -6.353 -19.994 1.00 95.88 97 ASP A C 1
ATOM 738 O O . ASP A 1 97 ? 10.472 -5.797 -18.892 1.00 95.88 97 ASP A O 1
ATOM 742 N N . SER A 1 98 ? 11.044 -7.590 -20.107 1.00 95.81 98 SER A N 1
ATOM 743 C CA . SER A 1 98 ? 11.438 -8.347 -18.928 1.00 95.81 98 SER A CA 1
ATOM 744 C C . SER A 1 98 ? 12.526 -7.647 -18.098 1.00 95.81 98 SER A C 1
ATOM 746 O O . SER A 1 98 ? 12.463 -7.598 -16.869 1.00 95.81 98 SER A O 1
ATOM 748 N N . SER A 1 99 ? 13.505 -7.034 -18.759 1.00 96.25 99 SER A N 1
ATOM 749 C CA . SER A 1 99 ? 14.570 -6.322 -18.055 1.00 96.25 99 SER A CA 1
ATOM 750 C C . SER A 1 99 ? 14.039 -5.096 -17.298 1.00 96.25 99 SER A C 1
ATOM 752 O O . SER A 1 99 ? 14.510 -4.786 -16.204 1.00 96.25 99 SER A O 1
ATOM 754 N N . GLY A 1 100 ? 13.062 -4.390 -17.874 1.00 96.50 100 GLY A N 1
ATOM 755 C CA . GLY A 1 100 ? 12.412 -3.228 -17.280 1.00 96.50 100 GLY A CA 1
ATOM 756 C C . GLY A 1 100 ? 11.581 -3.596 -16.064 1.00 96.50 100 GLY A C 1
ATOM 757 O O . GLY A 1 100 ? 11.664 -2.907 -15.052 1.00 96.50 100 GLY A O 1
ATOM 758 N N . PHE A 1 101 ? 10.876 -4.720 -16.117 1.00 97.69 101 PHE A N 1
ATOM 759 C CA . PHE A 1 101 ? 10.139 -5.229 -14.966 1.00 97.69 101 PHE A CA 1
ATOM 760 C C . PHE A 1 101 ? 11.055 -5.634 -13.806 1.00 97.69 101 PHE A C 1
ATOM 762 O O . PHE A 1 101 ? 10.777 -5.305 -12.658 1.00 97.69 101 PHE A O 1
ATOM 769 N N . ASP A 1 102 ? 12.201 -6.260 -14.086 1.00 97.44 102 ASP A N 1
ATOM 770 C CA . ASP A 1 102 ? 13.154 -6.612 -13.026 1.00 97.44 102 ASP A CA 1
ATOM 771 C C . ASP A 1 102 ? 13.703 -5.348 -12.335 1.00 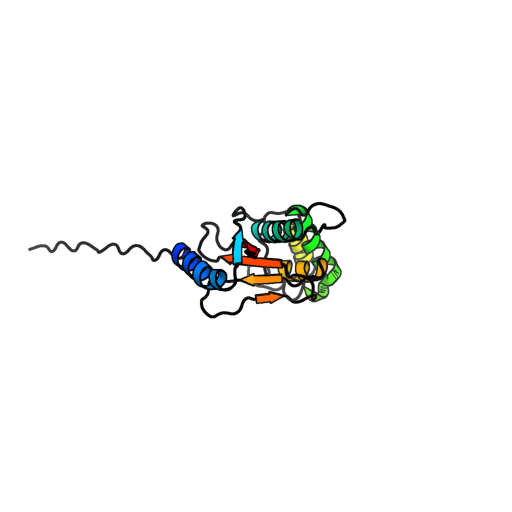97.44 102 ASP A C 1
ATOM 773 O O . ASP A 1 102 ? 13.815 -5.301 -11.107 1.00 97.44 102 ASP A O 1
ATOM 777 N N . ARG A 1 103 ? 13.974 -4.286 -13.114 1.00 96.69 103 ARG A N 1
ATOM 778 C CA . ARG A 1 103 ? 14.336 -2.962 -12.578 1.00 96.69 103 ARG A CA 1
ATOM 779 C C . ARG A 1 103 ? 13.196 -2.334 -11.779 1.00 96.69 103 ARG A C 1
ATOM 781 O O . ARG A 1 103 ? 13.455 -1.761 -10.727 1.00 96.69 103 ARG A O 1
ATOM 788 N N . TYR A 1 104 ? 11.956 -2.464 -12.243 1.00 96.56 104 TYR A N 1
ATOM 789 C CA . TYR A 1 104 ? 10.778 -1.983 -11.527 1.00 96.56 104 TYR A CA 1
ATOM 790 C C . TYR A 1 104 ? 10.657 -2.639 -10.146 1.00 96.56 104 TYR A C 1
ATOM 792 O O . TYR A 1 104 ? 10.593 -1.937 -9.138 1.00 96.56 104 TYR A O 1
ATOM 800 N N . CYS A 1 105 ? 10.736 -3.971 -10.069 1.00 97.56 105 CYS A N 1
ATOM 801 C CA . CYS A 1 105 ? 10.709 -4.687 -8.793 1.00 97.56 105 CYS A CA 1
ATOM 802 C C . CYS A 1 105 ? 11.884 -4.290 -7.883 1.00 97.56 105 CYS A C 1
ATOM 804 O O . CYS A 1 105 ? 11.698 -4.132 -6.677 1.00 97.56 105 CYS A O 1
ATOM 806 N N . GLN A 1 106 ? 13.080 -4.068 -8.445 1.00 97.19 106 GLN A N 1
ATOM 807 C CA . GLN A 1 106 ? 14.235 -3.561 -7.694 1.00 97.19 106 GLN A CA 1
ATOM 808 C C . GLN A 1 106 ? 13.958 -2.179 -7.079 1.00 97.19 106 GLN A C 1
ATOM 810 O O . GLN A 1 106 ? 14.290 -1.942 -5.915 1.00 97.19 106 GLN A O 1
ATOM 815 N N . SER A 1 107 ? 13.339 -1.272 -7.840 1.00 95.88 107 SER A N 1
ATOM 816 C CA . SER A 1 107 ? 12.940 0.051 -7.353 1.00 95.88 107 SER A CA 1
ATOM 817 C C . SER A 1 107 ? 11.873 -0.049 -6.268 1.00 95.88 107 SER A C 1
ATOM 819 O O . SER A 1 107 ? 11.998 0.618 -5.241 1.00 95.88 107 SER A O 1
ATOM 821 N N . VAL A 1 108 ? 10.858 -0.897 -6.441 1.00 96.56 108 VAL A N 1
ATOM 822 C CA . VAL A 1 108 ? 9.830 -1.142 -5.416 1.00 96.56 108 VAL A CA 1
ATOM 823 C C . VAL A 1 108 ? 10.464 -1.593 -4.100 1.00 96.56 108 VAL A C 1
ATOM 825 O O . VAL A 1 108 ? 10.098 -1.081 -3.044 1.00 96.56 108 VAL A O 1
ATOM 828 N N . GLU A 1 109 ? 11.448 -2.489 -4.156 1.00 97.12 109 GLU A N 1
ATOM 829 C CA . GLU A 1 109 ? 12.091 -3.055 -2.969 1.00 97.12 109 GLU A CA 1
ATOM 830 C C . GLU A 1 109 ? 13.042 -2.086 -2.252 1.00 97.12 109 GLU A C 1
ATOM 832 O O . GLU A 1 109 ? 13.024 -1.997 -1.025 1.00 97.12 109 GLU A O 1
ATOM 837 N N . HIS A 1 110 ? 13.876 -1.354 -2.997 1.00 94.62 110 HIS A N 1
ATOM 838 C CA . HIS A 1 110 ? 15.031 -0.651 -2.420 1.00 94.62 110 HIS A CA 1
ATOM 839 C C . HIS A 1 110 ? 14.983 0.874 -2.513 1.00 94.62 110 HIS A C 1
ATOM 841 O O . HIS A 1 110 ? 15.892 1.544 -2.018 1.00 94.62 110 HIS A O 1
ATOM 847 N N . SER A 1 111 ? 13.965 1.443 -3.154 1.00 91.81 111 SER A N 1
ATOM 848 C CA . SER A 1 111 ? 13.837 2.893 -3.308 1.00 91.81 111 SER A CA 1
ATOM 849 C C . SER A 1 111 ? 12.672 3.462 -2.494 1.00 91.81 111 SER A C 1
ATOM 851 O O . SER A 1 111 ? 11.991 2.758 -1.754 1.00 91.81 111 SER A O 1
ATOM 853 N N . LYS A 1 112 ? 12.440 4.770 -2.648 1.00 89.56 112 LYS A N 1
ATOM 854 C CA . LYS A 1 112 ? 11.247 5.474 -2.156 1.00 89.56 112 LYS A CA 1
ATOM 855 C C . LYS A 1 112 ? 10.218 5.702 -3.267 1.00 89.56 112 LYS A C 1
ATOM 857 O O . LYS A 1 112 ? 9.419 6.629 -3.179 1.00 89.56 112 LYS A O 1
ATOM 862 N N . GLN A 1 113 ? 10.245 4.890 -4.326 1.00 89.25 113 GLN A N 1
ATOM 863 C CA . GLN A 1 113 ? 9.203 4.921 -5.346 1.00 89.25 113 GLN A CA 1
ATOM 864 C C . GLN A 1 113 ? 7.849 4.637 -4.698 1.00 89.25 113 GLN A C 1
ATOM 866 O O . GLN A 1 113 ? 7.716 3.746 -3.847 1.00 89.25 113 GLN A O 1
ATOM 871 N N . TRP A 1 114 ? 6.864 5.422 -5.111 1.00 88.62 114 TRP A N 1
ATOM 872 C CA . TRP A 1 114 ? 5.495 5.316 -4.645 1.00 88.62 114 TRP A CA 1
ATOM 873 C C . TRP A 1 114 ? 4.884 4.008 -5.135 1.00 88.62 114 TRP A C 1
ATOM 875 O O . TRP A 1 114 ? 5.084 3.623 -6.286 1.00 88.62 114 TRP A O 1
ATOM 885 N N . GLY A 1 115 ? 4.165 3.320 -4.253 1.00 90.75 115 GLY A N 1
ATOM 886 C CA . GLY A 1 115 ? 3.378 2.156 -4.647 1.00 90.75 115 GLY A CA 1
ATOM 887 C C . GLY A 1 115 ? 2.038 2.564 -5.260 1.00 90.75 115 GLY A C 1
ATOM 888 O O . GLY A 1 115 ? 1.534 3.668 -5.032 1.00 90.75 115 GLY A O 1
ATOM 889 N N . GLY A 1 116 ? 1.425 1.633 -5.978 1.00 93.50 116 GLY A N 1
ATOM 890 C CA . GLY A 1 116 ? 0.096 1.784 -6.547 1.00 93.50 116 GLY A CA 1
ATOM 891 C C . GLY A 1 116 ? -0.635 0.452 -6.669 1.00 93.50 116 GLY A C 1
ATOM 892 O O . GLY A 1 116 ? -0.512 -0.438 -5.829 1.00 93.50 116 GLY A O 1
ATOM 893 N N . GLN A 1 117 ? -1.438 0.325 -7.725 1.00 94.81 117 GLN A N 1
ATOM 894 C CA . GLN A 1 117 ? -2.323 -0.823 -7.920 1.00 94.81 117 GLN A CA 1
ATOM 895 C C . GLN A 1 117 ? -1.569 -2.153 -8.086 1.00 94.81 117 GLN A C 1
ATOM 897 O O . GLN A 1 117 ? -2.049 -3.172 -7.589 1.00 94.81 117 GLN A O 1
ATOM 902 N N . LEU A 1 118 ? -0.401 -2.155 -8.742 1.00 96.19 118 LEU A N 1
ATOM 903 C CA . LEU A 1 118 ? 0.420 -3.363 -8.901 1.00 96.19 118 LEU A CA 1
ATOM 904 C C . LEU A 1 118 ? 0.875 -3.899 -7.545 1.00 96.19 118 LEU A C 1
ATOM 906 O O . LEU A 1 118 ? 0.678 -5.077 -7.253 1.00 96.19 118 LEU A O 1
ATOM 910 N N . GLU A 1 119 ? 1.401 -3.026 -6.686 1.00 98.06 119 GLU A N 1
ATOM 911 C CA . GLU A 1 119 ? 1.868 -3.418 -5.358 1.00 98.06 119 GLU A CA 1
ATOM 912 C C . GLU A 1 119 ? 0.712 -3.828 -4.456 1.00 98.06 119 GLU A C 1
ATOM 914 O O . GLU A 1 119 ? 0.832 -4.820 -3.748 1.00 98.06 119 GLU A O 1
ATOM 919 N N . LEU A 1 120 ? -0.424 -3.122 -4.496 1.00 98.25 120 LEU A N 1
ATOM 920 C CA . LEU A 1 120 ? -1.604 -3.511 -3.719 1.00 98.25 120 LEU A CA 1
ATOM 921 C C . LEU A 1 120 ? -2.110 -4.901 -4.116 1.00 98.25 120 LEU A C 1
ATOM 923 O O . LEU A 1 120 ? -2.437 -5.700 -3.241 1.00 98.25 120 LEU A O 1
ATOM 927 N N . ARG A 1 121 ? -2.135 -5.214 -5.419 1.00 97.88 121 ARG A N 1
ATOM 928 C CA . ARG A 1 121 ? -2.480 -6.554 -5.903 1.00 97.88 121 ARG A CA 1
ATOM 929 C C . ARG A 1 121 ? -1.467 -7.594 -5.435 1.00 97.88 121 ARG A C 1
ATOM 931 O O . ARG A 1 121 ? -1.867 -8.619 -4.890 1.00 97.88 121 ARG A O 1
ATOM 938 N 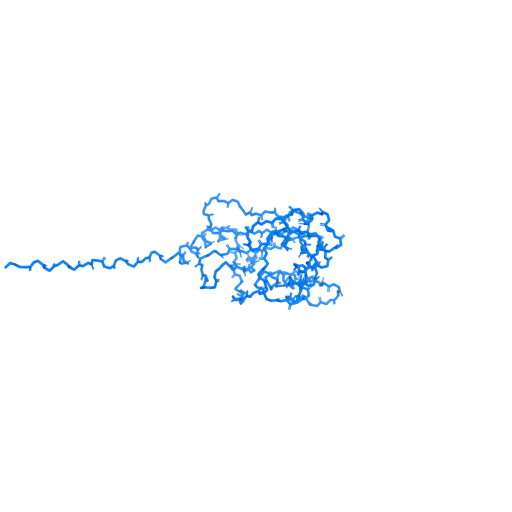N . ALA A 1 122 ? -0.176 -7.322 -5.604 1.00 98.25 122 ALA A N 1
ATOM 939 C CA . ALA A 1 122 ? 0.882 -8.222 -5.161 1.00 98.25 122 ALA A CA 1
ATOM 940 C C . ALA A 1 122 ? 0.814 -8.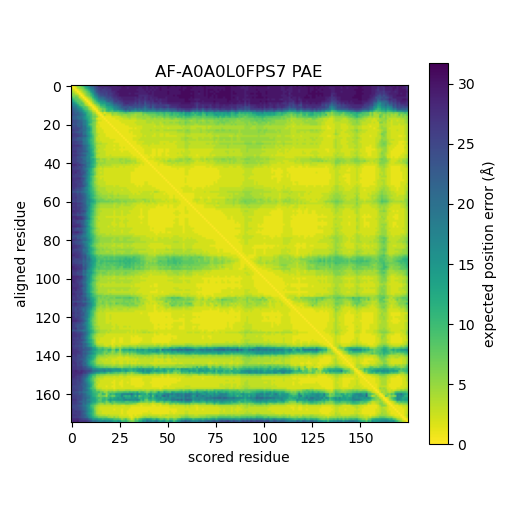493 -3.654 1.00 98.25 122 ALA A C 1
ATOM 942 O O . ALA A 1 122 ? 0.994 -9.626 -3.225 1.00 98.25 122 ALA A O 1
ATOM 943 N N . LEU A 1 123 ? 0.512 -7.473 -2.850 1.00 98.31 123 LEU A N 1
ATOM 944 C CA . LEU A 1 123 ? 0.367 -7.597 -1.403 1.00 98.31 123 LEU A CA 1
ATOM 945 C C . LEU A 1 123 ? -0.895 -8.354 -1.003 1.00 98.31 123 LEU A C 1
ATOM 947 O O . LEU A 1 123 ? -0.813 -9.198 -0.116 1.00 98.31 123 LEU A O 1
ATOM 951 N N . ALA A 1 124 ? -2.033 -8.102 -1.655 1.00 97.88 124 ALA A N 1
ATOM 952 C CA . ALA A 1 124 ? -3.259 -8.862 -1.418 1.00 97.88 124 ALA A CA 1
ATOM 953 C C . ALA A 1 124 ? -3.034 -10.364 -1.664 1.00 97.88 124 ALA A C 1
ATOM 955 O O . ALA A 1 124 ? -3.429 -11.203 -0.853 1.00 97.88 124 ALA A O 1
ATOM 956 N N . GLU A 1 125 ? -2.325 -10.698 -2.748 1.00 97.31 125 GLU A N 1
ATOM 957 C CA . GLU A 1 125 ? -1.941 -12.069 -3.078 1.00 97.31 125 GLU A CA 1
ATOM 958 C C . GLU A 1 125 ? -0.904 -12.646 -2.104 1.00 97.31 125 GLU A C 1
ATOM 960 O O . GLU A 1 125 ? -1.120 -13.726 -1.559 1.00 97.31 125 GLU A O 1
ATOM 965 N N . ALA A 1 126 ? 0.185 -11.938 -1.808 1.00 97.00 126 ALA A N 1
ATOM 966 C CA . ALA A 1 126 ? 1.244 -12.442 -0.933 1.00 97.00 126 ALA A CA 1
ATOM 967 C C . ALA A 1 126 ? 0.796 -12.627 0.528 1.00 97.00 126 ALA A C 1
ATOM 969 O O . ALA A 1 126 ? 1.215 -13.571 1.195 1.00 97.00 126 ALA A O 1
ATOM 970 N N . LEU A 1 127 ? -0.058 -11.730 1.029 1.00 96.69 127 LEU A N 1
ATOM 971 C CA . LEU A 1 127 ? -0.599 -11.762 2.392 1.00 96.69 127 LEU A CA 1
ATOM 972 C C . LEU A 1 127 ? -1.881 -12.593 2.503 1.00 96.69 127 LEU A C 1
ATOM 974 O O . LEU A 1 127 ? -2.443 -12.678 3.596 1.00 96.69 127 LEU A O 1
ATOM 978 N N . GLN A 1 128 ? -2.361 -13.152 1.387 1.00 95.69 128 GLN A N 1
ATOM 979 C CA . GLN A 1 128 ? -3.608 -13.909 1.302 1.00 95.69 128 GLN A CA 1
ATOM 980 C C . GLN A 1 128 ? -4.773 -13.168 1.973 1.00 95.69 128 GLN A C 1
ATOM 982 O O . GLN A 1 128 ? -5.464 -13.705 2.838 1.00 95.69 128 GLN A O 1
ATOM 987 N N . THR A 1 129 ? -4.946 -11.886 1.650 1.00 95.75 129 THR A N 1
ATOM 988 C CA . THR A 1 129 ? -5.898 -11.000 2.330 1.00 95.75 129 THR A CA 1
ATOM 989 C C . THR A 1 129 ? -6.513 -10.013 1.355 1.00 95.75 129 THR A C 1
ATOM 991 O O . THR A 1 129 ? -5.868 -9.568 0.407 1.00 95.75 129 THR A O 1
ATOM 994 N N . THR A 1 130 ? -7.776 -9.672 1.577 1.00 97.19 130 THR A N 1
ATOM 995 C CA . THR A 1 130 ? -8.447 -8.652 0.773 1.00 97.19 130 THR A CA 1
ATOM 996 C C . THR A 1 130 ? -7.957 -7.267 1.190 1.00 97.19 130 THR A C 1
ATOM 998 O O . THR A 1 130 ? -7.859 -6.970 2.380 1.00 97.19 130 THR A O 1
ATOM 1001 N N . VAL A 1 131 ? -7.657 -6.408 0.215 1.00 97.75 131 VAL A N 1
ATOM 1002 C CA . VAL A 1 131 ? -7.297 -5.003 0.460 1.00 97.75 131 VAL A CA 1
ATOM 1003 C C . VAL A 1 131 ? -8.411 -4.107 -0.064 1.00 97.75 131 VAL A C 1
ATOM 1005 O O . VAL A 1 131 ? -8.802 -4.213 -1.227 1.00 97.75 131 VAL A O 1
ATOM 1008 N N . ILE A 1 132 ? -8.924 -3.220 0.788 1.00 97.44 132 ILE A N 1
ATOM 1009 C CA . ILE A 1 132 ? -10.008 -2.291 0.453 1.00 97.44 132 ILE A CA 1
ATOM 1010 C C . ILE A 1 132 ? -9.470 -0.863 0.488 1.00 97.44 132 ILE A C 1
ATOM 1012 O O . ILE A 1 132 ? -9.010 -0.376 1.523 1.00 97.44 132 ILE A O 1
ATOM 1016 N N . VAL A 1 133 ? -9.567 -0.174 -0.648 1.00 97.25 133 VAL A N 1
ATOM 1017 C CA . VAL A 1 133 ? -9.084 1.197 -0.827 1.00 97.25 133 VAL A CA 1
ATOM 1018 C C . VAL A 1 133 ? -10.261 2.163 -0.894 1.00 97.25 133 VAL A C 1
ATOM 1020 O O . VAL A 1 133 ? -11.034 2.180 -1.856 1.00 97.25 133 VAL A O 1
ATOM 1023 N N . TYR A 1 134 ? -10.378 3.023 0.113 1.00 96.19 134 TYR A N 1
ATOM 1024 C CA . TYR A 1 134 ? -11.340 4.119 0.115 1.00 96.19 134 TYR A CA 1
ATOM 1025 C C . TYR A 1 134 ? -10.772 5.346 -0.587 1.00 96.19 134 TYR A C 1
ATOM 1027 O O . TYR A 1 134 ? -9.651 5.772 -0.327 1.00 96.19 134 TYR A O 1
ATOM 1035 N N . GLN A 1 135 ? -11.594 5.970 -1.423 1.00 93.06 135 GLN A N 1
ATOM 1036 C CA . GLN A 1 135 ? -11.271 7.216 -2.113 1.00 93.06 135 GLN A CA 1
ATOM 1037 C C . GLN A 1 135 ? -12.284 8.296 -1.739 1.00 93.06 135 GLN A C 1
ATOM 1039 O O . GLN A 1 135 ? -13.455 7.997 -1.464 1.00 93.06 135 GLN A O 1
ATOM 1044 N N . ALA A 1 136 ? -11.853 9.554 -1.785 1.00 88.44 136 ALA A N 1
ATOM 1045 C CA . ALA A 1 136 ? -12.667 10.697 -1.388 1.00 88.44 136 ALA A CA 1
ATOM 1046 C C . ALA A 1 136 ? -13.881 10.946 -2.288 1.00 88.44 136 ALA A C 1
ATOM 1048 O O . ALA A 1 136 ? -14.876 11.505 -1.831 1.00 88.44 136 ALA A O 1
ATOM 1049 N N . ARG A 1 137 ? -13.831 10.527 -3.559 1.00 80.38 137 ARG A N 1
ATOM 1050 C CA . ARG A 1 137 ? -14.898 10.783 -4.539 1.00 80.38 137 ARG A CA 1
ATOM 1051 C C . ARG A 1 137 ? -16.255 10.335 -4.002 1.00 80.38 137 ARG A C 1
ATOM 1053 O O . ARG A 1 137 ? -16.458 9.163 -3.667 1.00 80.38 137 ARG A O 1
ATOM 1060 N N . SER A 1 138 ? -17.180 11.283 -3.878 1.00 65.62 138 SER A N 1
ATOM 1061 C CA . SER A 1 138 ? -18.511 11.013 -3.347 1.00 65.62 138 SER A CA 1
ATOM 1062 C C . SER A 1 138 ? -19.261 10.059 -4.282 1.00 65.62 138 SER A C 1
ATOM 1064 O O . SER A 1 138 ? -19.208 10.199 -5.499 1.00 65.62 138 SER A O 1
ATOM 1066 N N . ASN A 1 139 ? -19.946 9.074 -3.695 1.00 73.38 139 ASN A N 1
ATOM 1067 C CA . ASN A 1 139 ? -20.746 8.030 -4.360 1.00 73.38 139 ASN A CA 1
ATOM 1068 C C . ASN A 1 139 ? -19.988 6.879 -5.045 1.00 73.38 139 ASN A C 1
ATOM 1070 O O . ASN A 1 139 ? -20.632 5.914 -5.447 1.00 73.38 139 ASN A O 1
ATOM 1074 N N . GLU A 1 140 ? -18.658 6.917 -5.144 1.00 81.19 140 GLU A N 1
ATOM 1075 C CA . GLU A 1 140 ? -17.894 5.751 -5.607 1.00 81.19 140 GLU A CA 1
ATOM 1076 C C . GLU A 1 140 ? -17.735 4.721 -4.477 1.00 81.19 140 GLU A C 1
ATOM 1078 O O . GLU A 1 140 ? -17.366 5.069 -3.344 1.00 81.19 140 GLU A O 1
ATOM 1083 N N . MET A 1 141 ? -18.006 3.454 -4.803 1.00 88.12 141 MET A N 1
ATOM 1084 C CA . MET A 1 141 ? -17.679 2.310 -3.949 1.00 88.12 141 MET A CA 1
ATOM 1085 C C . MET A 1 141 ? -16.160 2.243 -3.725 1.00 88.12 141 MET A C 1
ATOM 1087 O O . MET A 1 141 ? -15.401 2.678 -4.597 1.00 88.12 141 MET A O 1
ATOM 1091 N N . PRO A 1 142 ? -15.694 1.731 -2.572 1.00 93.25 142 PRO A N 1
ATOM 1092 C CA . PRO A 1 142 ? -14.272 1.475 -2.395 1.00 93.25 142 PRO A CA 1
ATOM 1093 C C . PRO A 1 142 ? -13.780 0.462 -3.438 1.00 93.25 142 PRO A C 1
ATOM 1095 O O . PRO A 1 142 ? -14.541 -0.389 -3.902 1.00 93.25 142 PRO A O 1
ATOM 1098 N N . ILE A 1 143 ? -12.505 0.564 -3.808 1.00 94.44 143 ILE A N 1
ATOM 1099 C CA . ILE A 1 143 ? -11.863 -0.433 -4.667 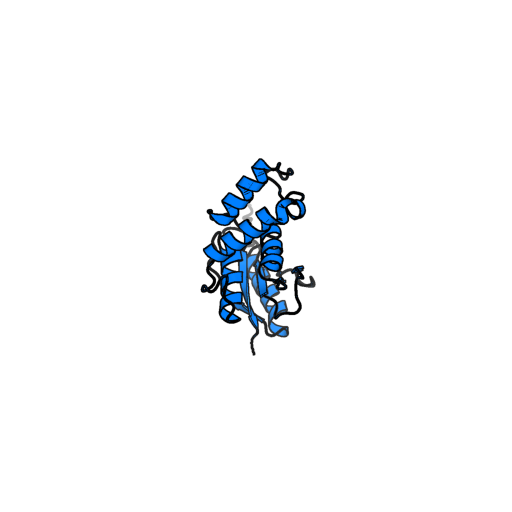1.00 94.44 143 ILE A CA 1
ATOM 1100 C C . ILE A 1 143 ? -11.546 -1.639 -3.794 1.00 94.44 143 ILE A C 1
ATOM 1102 O O . ILE A 1 143 ? -10.876 -1.500 -2.772 1.00 94.44 143 ILE A O 1
ATOM 1106 N N . GLU A 1 144 ? -12.007 -2.811 -4.208 1.00 95.62 144 GLU A N 1
ATOM 1107 C CA . GLU A 1 144 ? -11.722 -4.074 -3.538 1.00 95.62 144 GLU A CA 1
ATOM 1108 C C . GLU A 1 144 ? -10.736 -4.886 -4.377 1.00 95.62 144 GLU A C 1
ATOM 1110 O O . GLU A 1 144 ? -10.944 -5.098 -5.574 1.00 95.62 144 GLU A O 1
ATOM 1115 N N . ILE A 1 145 ? -9.651 -5.324 -3.743 1.00 96.38 145 ILE A N 1
ATOM 1116 C CA . ILE A 1 145 ? -8.660 -6.231 -4.316 1.00 96.38 145 ILE A CA 1
ATOM 1117 C C . ILE A 1 145 ? -8.811 -7.554 -3.560 1.00 96.38 145 ILE A C 1
ATOM 1119 O O . ILE A 1 145 ? -8.226 -7.711 -2.482 1.00 96.38 145 ILE A O 1
ATOM 1123 N N . PRO A 1 146 ? -9.661 -8.466 -4.060 1.00 92.81 146 PRO A N 1
ATOM 1124 C CA . PRO A 1 146 ? -10.056 -9.651 -3.317 1.00 92.81 146 PRO A CA 1
ATOM 1125 C C . PRO A 1 146 ? -8.939 -10.693 -3.305 1.00 92.81 146 PRO A C 1
ATOM 1127 O O . PRO A 1 146 ? -8.276 -10.921 -4.319 1.00 92.81 146 PRO A O 1
ATOM 1130 N N . ASN A 1 147 ? -8.775 -11.382 -2.176 1.00 91.56 147 ASN A N 1
ATOM 1131 C CA . ASN A 1 147 ? -7.932 -12.577 -2.126 1.00 91.56 147 ASN A CA 1
ATOM 1132 C C . ASN A 1 147 ? -8.474 -13.664 -1.191 1.00 91.56 147 ASN A C 1
ATOM 1134 O O . ASN A 1 147 ? -8.573 -14.825 -1.583 1.00 91.56 147 ASN A O 1
ATOM 1138 N N . SER A 1 148 ? -8.888 -13.288 0.019 1.00 86.56 148 SER A N 1
ATOM 1139 C CA . SER A 1 148 ? -9.430 -14.219 1.013 1.00 86.56 148 SER A CA 1
ATOM 1140 C C . SER A 1 148 ? -10.615 -13.622 1.777 1.00 86.56 148 SER A C 1
ATOM 1142 O O . SER A 1 148 ? -10.970 -12.457 1.594 1.00 86.56 148 SER A O 1
ATOM 1144 N N . GLN A 1 149 ? -11.237 -14.447 2.624 1.00 73.00 149 GLN A N 1
ATOM 1145 C CA . GLN A 1 149 ? -12.333 -14.058 3.524 1.00 73.00 149 GLN A CA 1
ATOM 1146 C C . GLN A 1 149 ? -11.832 -13.646 4.923 1.00 73.00 149 GLN A C 1
ATOM 1148 O O . GLN A 1 149 ? -12.637 -13.524 5.846 1.00 73.00 149 GLN A O 1
ATOM 1153 N N . GLU A 1 150 ? -10.515 -13.489 5.111 1.00 81.75 150 GLU A N 1
ATOM 1154 C CA . GLU A 1 150 ? -9.971 -12.918 6.347 1.00 81.75 150 GLU A CA 1
ATOM 1155 C C . GLU A 1 150 ? -10.384 -11.447 6.505 1.00 81.75 150 GLU A C 1
ATOM 1157 O O . GLU A 1 150 ? -10.858 -10.809 5.563 1.00 81.75 150 GLU A O 1
ATOM 1162 N N . GLU A 1 151 ? -10.184 -10.904 7.708 1.00 90.12 151 GLU A N 1
ATOM 1163 C CA . GLU A 1 151 ? -10.397 -9.482 7.973 1.00 90.12 151 GLU A CA 1
ATOM 1164 C C . GLU A 1 151 ? -9.570 -8.629 6.987 1.00 90.12 151 GLU A C 1
ATOM 1166 O O . GLU A 1 151 ? -8.343 -8.788 6.923 1.00 90.12 151 GLU A O 1
ATOM 1171 N N . PRO A 1 152 ? -10.219 -7.766 6.180 1.00 95.62 152 PRO A N 1
ATOM 1172 C CA . PRO A 1 152 ? -9.550 -7.043 5.109 1.00 95.62 152 PRO A CA 1
ATOM 1173 C C . PRO A 1 152 ? -8.637 -5.948 5.658 1.00 95.62 152 PRO A C 1
ATOM 1175 O O . PRO A 1 152 ? -8.925 -5.333 6.682 1.00 95.62 152 PRO A O 1
ATOM 1178 N N . LEU A 1 153 ? -7.569 -5.640 4.924 1.00 97.50 153 LEU A N 1
ATOM 1179 C CA . LEU A 1 153 ? -6.737 -4.472 5.205 1.00 97.50 153 LEU A CA 1
ATOM 1180 C C . LEU A 1 153 ? -7.382 -3.235 4.577 1.00 97.50 153 LEU A C 1
ATOM 1182 O O . LEU A 1 153 ? -7.644 -3.197 3.372 1.00 97.50 153 LEU A O 1
ATOM 1186 N N . LEU A 1 154 ? -7.635 -2.217 5.392 1.00 97.88 154 LEU A N 1
ATOM 1187 C CA . LEU A 1 154 ? -8.326 -1.000 4.993 1.00 97.88 154 LEU A CA 1
ATOM 1188 C C . LEU A 1 154 ? -7.326 0.151 4.837 1.00 97.88 154 LEU A C 1
ATOM 1190 O O . LEU A 1 154 ? -6.615 0.522 5.773 1.00 97.88 154 LEU A O 1
ATOM 1194 N N . VAL A 1 155 ? -7.308 0.770 3.658 1.00 98.06 155 VAL A N 1
ATOM 1195 C CA . VAL A 1 155 ? -6.485 1.954 3.375 1.00 98.06 155 VAL A CA 1
ATOM 1196 C C . VAL A 1 155 ? -7.310 3.040 2.693 1.00 98.06 155 VAL A C 1
ATOM 1198 O O . VAL A 1 155 ? -8.349 2.778 2.089 1.00 98.06 155 VAL A O 1
ATOM 1201 N N . SER A 1 156 ? -6.857 4.287 2.783 1.00 96.88 156 SER A N 1
ATOM 1202 C CA . SER A 1 156 ? -7.446 5.412 2.052 1.00 96.88 156 SER A CA 1
ATOM 1203 C C . SER A 1 156 ? -6.441 6.030 1.097 1.00 96.88 156 SER A C 1
ATOM 1205 O O . SER A 1 156 ? -5.284 6.199 1.465 1.00 96.88 156 SER A O 1
ATOM 1207 N N . TYR A 1 157 ? -6.899 6.378 -0.102 1.00 95.38 157 TYR A N 1
ATOM 1208 C CA . TYR A 1 157 ? -6.122 7.024 -1.153 1.00 95.38 157 TYR A CA 1
ATOM 1209 C C . TYR A 1 157 ? -6.552 8.485 -1.322 1.00 95.38 157 TYR A C 1
ATOM 1211 O O . TYR A 1 157 ? -7.697 8.769 -1.682 1.00 95.38 157 TYR A O 1
ATOM 1219 N N . HIS A 1 158 ? -5.622 9.396 -1.058 1.00 92.81 158 HIS A N 1
ATOM 1220 C CA . HIS A 1 158 ? -5.793 10.848 -1.075 1.00 92.81 158 HIS A CA 1
ATOM 1221 C C . HIS A 1 158 ? -5.089 11.402 -2.305 1.00 92.81 158 HIS A C 1
ATOM 1223 O O . HIS A 1 158 ? -3.912 11.116 -2.491 1.00 92.81 158 HIS A O 1
ATOM 1229 N N . GLN A 1 159 ? -5.769 12.173 -3.149 1.00 85.44 159 GLN A N 1
ATOM 1230 C CA . GLN A 1 159 ? -5.193 12.706 -4.388 1.00 85.44 159 GLN A CA 1
ATOM 1231 C C . GLN A 1 159 ? -4.684 14.150 -4.234 1.00 85.44 159 GLN A C 1
ATOM 1233 O O . GLN A 1 159 ? -3.802 14.577 -4.983 1.00 85.44 159 GLN A O 1
ATOM 1238 N N . HIS A 1 160 ? -5.254 14.921 -3.306 1.00 78.88 160 HIS A N 1
ATOM 1239 C CA . HIS A 1 160 ? -5.111 16.377 -3.244 1.00 78.88 160 HIS A CA 1
ATOM 1240 C C . HIS A 1 160 ? -4.790 16.934 -1.848 1.00 78.88 160 HIS A C 1
ATOM 1242 O O . HIS A 1 160 ? -4.392 18.096 -1.756 1.00 78.88 160 HIS A O 1
ATOM 1248 N N . SER A 1 161 ? -4.930 16.148 -0.778 1.00 71.06 161 SER A N 1
ATOM 1249 C CA . SER A 1 161 ? -4.654 16.583 0.599 1.00 71.06 161 SER A CA 1
ATOM 1250 C C . SER A 1 161 ? -3.161 16.746 0.920 1.00 71.06 161 SER A C 1
ATOM 1252 O O . SER A 1 161 ? -2.822 17.325 1.951 1.00 71.06 161 SER A O 1
ATOM 1254 N N . TYR A 1 162 ? -2.255 16.300 0.040 1.00 63.75 162 TYR A N 1
ATOM 1255 C CA . TYR A 1 162 ? -0.811 16.306 0.287 1.00 63.75 162 TYR A CA 1
ATOM 1256 C C . TYR A 1 162 ? -0.031 17.040 -0.808 1.00 63.75 162 TYR A C 1
ATOM 1258 O O . TYR A 1 162 ? -0.292 16.900 -2.001 1.00 63.75 162 TYR A O 1
ATOM 1266 N N . THR A 1 163 ? 0.968 17.827 -0.396 1.00 61.22 163 THR A N 1
ATOM 1267 C CA . THR A 1 163 ? 1.771 18.681 -1.292 1.00 61.22 163 THR A CA 1
ATOM 1268 C C . THR A 1 163 ? 2.653 17.898 -2.256 1.00 61.22 163 THR A C 1
ATOM 1270 O O . THR A 1 163 ? 3.007 18.421 -3.309 1.00 61.22 163 THR A O 1
ATOM 1273 N N . LEU A 1 164 ? 3.014 16.663 -1.905 1.00 64.31 164 LEU A N 1
ATOM 1274 C CA . LEU A 1 164 ? 3.854 15.807 -2.736 1.00 64.31 164 LEU A CA 1
ATOM 1275 C C . LEU A 1 164 ? 3.062 15.075 -3.828 1.00 64.31 164 LEU A C 1
ATOM 1277 O O . LEU A 1 164 ? 3.684 14.539 -4.737 1.00 64.31 164 LEU A O 1
ATOM 1281 N N . GLY A 1 165 ? 1.724 15.087 -3.773 1.00 77.19 165 GLY A N 1
ATOM 1282 C CA . GLY A 1 165 ? 0.833 14.363 -4.680 1.00 77.19 165 GLY A CA 1
ATOM 1283 C C . GLY A 1 165 ? -0.021 13.337 -3.936 1.00 77.19 165 GLY A C 1
ATOM 1284 O O . GLY A 1 165 ? -0.398 13.554 -2.786 1.00 77.19 165 GLY A O 1
ATOM 1285 N N . ALA A 1 166 ? -0.345 12.232 -4.605 1.00 85.38 166 ALA A N 1
ATOM 1286 C CA . ALA A 1 166 ? -1.182 11.187 -4.036 1.00 85.38 166 ALA A CA 1
ATOM 1287 C C . ALA A 1 166 ? -0.555 10.486 -2.811 1.00 85.38 166 ALA A C 1
ATOM 1289 O O . ALA A 1 166 ? 0.660 10.326 -2.736 1.00 85.38 166 ALA A O 1
ATOM 1290 N N . HIS A 1 167 ? -1.380 10.050 -1.858 1.00 93.75 167 HIS A N 1
ATOM 1291 C CA . HIS A 1 167 ? -0.930 9.525 -0.564 1.00 93.75 167 HIS A CA 1
ATOM 1292 C C . HIS A 1 167 ? -1.858 8.438 -0.021 1.00 93.75 167 HIS A C 1
ATOM 1294 O O . HIS A 1 167 ? -3.074 8.495 -0.217 1.00 93.75 167 HIS A O 1
ATOM 1300 N N . TYR A 1 168 ? -1.290 7.483 0.719 1.00 96.50 168 TYR A N 1
ATOM 1301 C CA . TYR A 1 168 ? -2.047 6.440 1.407 1.00 96.50 168 TYR A CA 1
ATOM 1302 C C . TYR A 1 168 ? -2.009 6.604 2.926 1.00 96.50 168 TYR A C 1
ATOM 1304 O O . TYR A 1 168 ? -0.946 6.766 3.518 1.00 96.50 168 TYR A O 1
ATOM 1312 N N . ASN A 1 169 ? -3.171 6.478 3.566 1.00 97.56 169 ASN A N 1
ATOM 1313 C CA . ASN A 1 169 ? -3.281 6.334 5.019 1.00 97.56 169 ASN A CA 1
ATOM 1314 C C . ASN A 1 169 ? -3.909 4.989 5.392 1.00 97.56 169 ASN A C 1
ATOM 1316 O O . ASN A 1 169 ? -4.683 4.421 4.618 1.00 97.56 169 ASN A O 1
ATOM 1320 N N . SER A 1 170 ? -3.631 4.529 6.610 1.00 98.00 170 SER A N 1
ATOM 1321 C CA . SER A 1 170 ? -4.314 3.391 7.229 1.00 98.00 170 SER A CA 1
ATOM 1322 C C . SER A 1 170 ? -5.726 3.797 7.685 1.00 98.00 170 SER A C 1
ATOM 1324 O O . SER A 1 170 ? -5.998 4.981 7.922 1.00 98.00 170 SER A O 1
ATOM 1326 N N . LEU A 1 171 ? -6.647 2.837 7.782 1.00 97.56 171 LEU A N 1
ATOM 1327 C CA . LEU A 1 171 ? -8.022 3.052 8.234 1.00 97.56 171 LEU A CA 1
ATOM 1328 C C . LEU A 1 171 ? -8.366 2.131 9.400 1.00 97.56 171 LEU A C 1
ATOM 1330 O O . LEU A 1 171 ? -8.134 0.932 9.343 1.00 97.56 171 LEU A O 1
ATOM 1334 N N . LEU A 1 172 ? -8.966 2.679 10.450 1.00 94.31 172 LEU A N 1
ATOM 1335 C CA . LEU A 1 172 ? -9.287 1.926 11.660 1.00 94.31 172 LEU A CA 1
ATOM 1336 C C . LEU A 1 172 ? -10.790 1.813 11.830 1.00 94.31 172 LEU A C 1
ATOM 1338 O O . LEU A 1 172 ? -11.492 2.824 11.753 1.00 94.31 172 LEU A O 1
ATOM 1342 N N . GLN A 1 173 ? -11.255 0.613 12.160 1.00 89.94 173 GLN A N 1
ATOM 1343 C CA . GLN A 1 173 ? -12.608 0.419 12.653 1.00 89.94 173 GLN A CA 1
ATOM 1344 C C . GLN A 1 173 ? -12.713 1.015 14.065 1.00 89.94 173 GLN A C 1
ATOM 1346 O O . GLN A 1 173 ? -11.932 0.691 14.960 1.00 89.94 173 GLN A O 1
ATOM 1351 N N . THR A 1 174 ? -13.666 1.914 14.273 1.00 80.25 174 THR A N 1
ATOM 1352 C CA . THR A 1 174 ? -14.046 2.406 15.595 1.00 80.25 174 THR A CA 1
ATOM 1353 C C . THR A 1 174 ? -15.093 1.454 16.164 1.00 80.25 174 THR A C 1
ATOM 1355 O O . THR A 1 174 ? -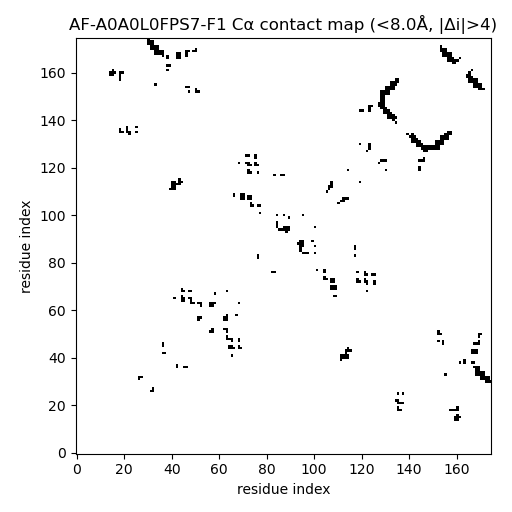16.241 1.478 15.718 1.00 80.25 174 THR A O 1
ATOM 1358 N N . THR A 1 175 ? -14.683 0.593 17.099 1.00 60.12 175 THR A N 1
ATOM 1359 C CA . THR A 1 175 ? -15.595 -0.153 17.990 1.00 60.12 175 THR A CA 1
ATOM 1360 C C . THR A 1 175 ? -16.464 0.774 18.822 1.00 60.12 175 THR A C 1
ATOM 1362 O O . THR A 1 175 ? -15.932 1.816 19.273 1.00 60.12 175 THR A O 1
#

Nearest PDB structures (foldseek):
  8cas-assembly1_x  TM=8.784E-01  e=4.802E-13  Saccharomyces cerevisiae W303
  4bou-assembly1_A-2  TM=8.672E-01  e=2.242E-10  Homo sapiens
  3phw-assembly1_A  TM=7.599E-01  e=2.635E-06  Crimean-Congo hemorrhagic fever virus strain IbAr10200
  6w9r-assembly11_G  TM=6.662E-01  e=9.456E-06  Wolbachia endosymbiont of Drosophila melanogaster
  3von-assembly13_c  TM=4.971E-01  e=1.295E-04  Homo sapiens

Solvent-accessible surface area (backbone atoms only — not comparable to full-atom values): 9787 Å² total; per-residue (Å²): 141,80,87,84,79,80,77,81,82,73,77,76,80,62,55,24,62,54,38,54,51,34,37,51,68,62,29,53,84,71,34,37,43,81,41,90,44,69,94,55,39,49,13,51,32,40,19,52,19,52,43,32,49,73,69,72,42,60,56,97,84,36,83,51,36,36,63,58,44,23,42,47,20,26,50,38,40,63,76,44,35,85,82,43,46,88,74,39,57,48,97,87,67,46,78,44,53,74,70,50,45,56,51,47,33,49,38,46,38,74,52,62,54,70,70,54,72,69,44,51,49,26,37,18,59,70,66,54,22,15,35,36,38,39,55,37,61,83,91,59,76,60,51,73,41,81,58,43,91,54,86,60,44,41,33,34,49,40,68,53,69,42,96,92,34,68,46,29,24,20,48,40,78,59,129

pLDDT: mean 88.96, std 14.95, range [37.75, 98.56]

Mean predicted aligned error: 6.77 Å

Foldseek 3Di:
DDDDDDDDPDPDPQVLVLLVVLCCVVQVVVQKDWDDDPPFLLQVLQQQLVLCVVVVHDDVPHRRDSLSLLLQLLVLCVVVVVVQQQPDADPVRHRDDPVVSNVVSVCSNPHSHHDDDSSQLSSCQSVQAKEWEAGSDPPDHTDINDGDPPDHFYKYWDARNDPVGIGITGMDRRD

InterPro domains:
  IPR003323 OTU domain [PF02338] (38-168)
  IPR003323 OTU domain [PS50802] (32-174)
  IPR038765 Papain-like cysteine peptidase superfamily [SSF54001] (16-173)
  IPR050704 Peptidase C85-like [PTHR12419] (17-171)

Organism: NCBI:txid667725

Radius of gyration: 19.25 Å; Cα contacts (8 Å, |Δi|>4): 275; chains: 1; bounding box: 36×74×40 Å

Secondary structure (DSSP, 8-state):
----------PPP-HHHHHHHHHHHHHGGGTEEEE---SSTTHHHHHHHHHHHHTT--BTTB---HHHHHHHHHHHHHHTHHHHGGG-B-TTSPBP-HHHHHHHHHHHHHS-PPP-HHHHHHHHHHTT--EEEEESSTTPPPEEE---SSPPEEEEEESSSSTTS-EEEEEEE--

Sequence (175 aa):
MVANTSAVNNPAPDHGKKEDEAFRLKLKPLGIQIQPIPADGDCLYAAIADQLERHSRTVNGEVPTAALIRALAANHMRNSRDDFLPFCLNEDGDMVDSSGFDRYCQSVEHSKQWGGQLELRALAEALQTTVIVYQARSNEMPIEIPNSQEEPLLVSYHQHSYTLGAHYNSLLQTT